Protein AF-R1I971-F1 (afdb_monomer)

Foldseek 3Di:
DVVVLLVVLLVVLCVVCVVDDPVRSNVVSVCVVCVVVVVCVVVVVPDPPPPPDDDDD

Mean predicted aligned error: 9.76 Å

Radius of gyration: 17.01 Å; Cα contacts (8 Å, |Δi|>4): 20; chains: 1; bounding box: 51×20×36 Å

Structure (mmCIF, N/CA/C/O backbone):
data_AF-R1I971-F1
#
_entry.id   AF-R1I971-F1
#
loop_
_atom_site.group_PDB
_atom_site.id
_atom_site.type_symbol
_atom_site.label_atom_id
_atom_site.label_alt_id
_atom_site.label_comp_id
_atom_site.label_asym_id
_atom_site.label_entity_id
_atom_site.label_seq_id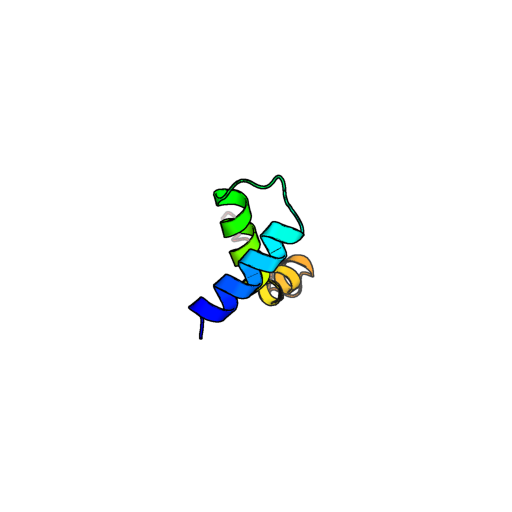
_atom_site.pdbx_PDB_ins_code
_atom_site.Cartn_x
_atom_site.Cartn_y
_atom_site.Cartn_z
_atom_site.occupancy
_atom_site.B_iso_or_equiv
_atom_site.auth_seq_id
_atom_site.auth_comp_id
_atom_site.auth_asym_id
_atom_site.auth_atom_id
_atom_site.pdbx_PDB_model_num
ATOM 1 N N . ALA A 1 1 ? -10.684 8.263 -8.173 1.00 75.94 1 ALA A N 1
ATOM 2 C CA . ALA A 1 1 ? -9.999 6.960 -8.314 1.00 75.94 1 ALA A CA 1
ATOM 3 C C . ALA A 1 1 ? -8.838 6.810 -7.324 1.00 75.94 1 ALA A C 1
ATOM 5 O O . ALA A 1 1 ? -8.930 5.964 -6.446 1.00 75.94 1 ALA A O 1
ATOM 6 N N . LEU A 1 2 ? -7.809 7.669 -7.379 1.00 84.56 2 LEU A N 1
ATOM 7 C CA . LEU A 1 2 ? -6.578 7.533 -6.576 1.00 84.56 2 LEU A CA 1
ATOM 8 C C . LEU A 1 2 ? -6.797 7.428 -5.053 1.00 84.56 2 LEU A C 1
ATOM 10 O O . LEU A 1 2 ? -6.203 6.574 -4.406 1.00 84.56 2 LEU A O 1
ATOM 14 N N . ARG A 1 3 ? -7.695 8.241 -4.479 1.00 91.56 3 ARG A N 1
ATOM 15 C CA . ARG A 1 3 ? -8.000 8.202 -3.036 1.00 91.56 3 ARG A CA 1
ATOM 16 C C . ARG A 1 3 ? -8.577 6.857 -2.575 1.00 91.56 3 ARG A C 1
ATOM 18 O O . ARG A 1 3 ? -8.276 6.430 -1.471 1.00 91.56 3 ARG A O 1
ATOM 25 N N . GLY A 1 4 ? -9.389 6.200 -3.406 1.00 95.06 4 GLY A N 1
ATOM 26 C CA . GLY A 1 4 ? -9.963 4.889 -3.080 1.00 95.06 4 GLY A CA 1
ATOM 27 C C . GLY A 1 4 ? -8.897 3.796 -3.078 1.00 95.06 4 GLY A C 1
ATOM 28 O O . GLY A 1 4 ? -8.763 3.079 -2.093 1.00 95.06 4 GLY A O 1
ATOM 29 N N . ALA A 1 5 ? -8.072 3.758 -4.130 1.00 93.19 5 ALA A N 1
ATOM 30 C CA . ALA A 1 5 ? -6.939 2.838 -4.223 1.00 93.19 5 ALA A CA 1
ATOM 31 C C . ALA A 1 5 ? -5.945 3.025 -3.065 1.00 93.19 5 ALA A C 1
ATOM 33 O O . ALA A 1 5 ? -5.448 2.049 -2.511 1.00 93.19 5 ALA A O 1
ATOM 34 N N . TRP A 1 6 ? -5.705 4.274 -2.652 1.00 94.44 6 TRP A N 1
ATOM 35 C CA . TRP A 1 6 ? -4.882 4.576 -1.483 1.00 94.44 6 TRP A CA 1
ATOM 36 C C . TRP A 1 6 ? -5.454 3.985 -0.193 1.00 94.44 6 TRP A C 1
ATOM 38 O O . TRP A 1 6 ? -4.725 3.339 0.551 1.00 94.44 6 TRP A O 1
ATOM 48 N N . VAL A 1 7 ? -6.746 4.192 0.080 1.00 97.31 7 VAL A N 1
ATOM 49 C CA . VAL A 1 7 ? -7.393 3.688 1.305 1.00 97.31 7 VAL A CA 1
ATOM 50 C C . VAL A 1 7 ? -7.324 2.164 1.374 1.00 97.31 7 VAL A C 1
ATOM 52 O O . VAL A 1 7 ? -6.982 1.611 2.416 1.00 97.31 7 VAL A O 1
ATOM 55 N N . GLU A 1 8 ? -7.603 1.490 0.262 1.00 96.88 8 GLU A N 1
ATOM 56 C CA . GLU A 1 8 ? -7.556 0.032 0.196 1.00 96.88 8 GLU A CA 1
ATOM 57 C C . GLU A 1 8 ? -6.131 -0.510 0.384 1.00 96.88 8 GLU A C 1
ATOM 59 O O . GLU A 1 8 ? -5.915 -1.437 1.166 1.00 96.88 8 GLU A O 1
ATOM 64 N N . ALA A 1 9 ? -5.141 0.095 -0.277 1.00 95.81 9 ALA A N 1
ATOM 65 C CA . ALA A 1 9 ? -3.741 -0.289 -0.131 1.00 95.81 9 ALA A CA 1
ATOM 66 C C . ALA A 1 9 ? -3.218 -0.032 1.294 1.00 95.81 9 ALA A C 1
ATOM 68 O O . ALA A 1 9 ? -2.586 -0.912 1.878 1.00 95.81 9 ALA A O 1
ATOM 69 N N . ALA A 1 10 ? -3.547 1.116 1.891 1.00 96.69 10 ALA A N 1
ATOM 70 C CA . ALA A 1 10 ? -3.158 1.447 3.260 1.00 96.69 10 ALA A CA 1
ATOM 71 C C . ALA A 1 10 ? -3.743 0.466 4.284 1.00 96.69 10 ALA A C 1
ATOM 73 O O . ALA A 1 10 ? -3.038 0.055 5.204 1.00 96.69 10 ALA A O 1
ATOM 74 N N . ALA A 1 11 ? -4.997 0.037 4.103 1.00 97.50 11 ALA A N 1
ATOM 75 C CA . ALA A 1 11 ? -5.616 -0.970 4.961 1.00 97.50 11 ALA A CA 1
ATOM 76 C C . ALA A 1 11 ? -4.891 -2.323 4.876 1.00 97.50 11 ALA A C 1
ATOM 78 O O . ALA A 1 11 ? -4.621 -2.948 5.901 1.00 97.50 11 ALA A O 1
ATOM 79 N N . ARG A 1 12 ? -4.517 -2.758 3.664 1.00 97.06 12 ARG A N 1
ATOM 80 C CA . ARG A 1 12 ? -3.745 -3.996 3.461 1.00 97.06 12 ARG A CA 1
ATOM 81 C C . ARG A 1 12 ? -2.357 -3.913 4.100 1.00 97.06 12 ARG A C 1
ATOM 83 O O . ARG A 1 12 ? -1.939 -4.861 4.755 1.00 97.06 12 ARG A O 1
ATOM 90 N N . VAL A 1 13 ? -1.662 -2.785 3.943 1.00 97.06 13 VAL A N 1
ATOM 91 C CA . VAL A 1 13 ? -0.333 -2.557 4.535 1.00 97.06 13 VAL A CA 1
ATOM 92 C C . VAL A 1 13 ? -0.398 -2.546 6.060 1.00 97.06 13 VAL A C 1
ATOM 94 O O . VAL A 1 13 ? 0.404 -3.220 6.699 1.00 97.06 13 VAL A O 1
ATOM 97 N N . ALA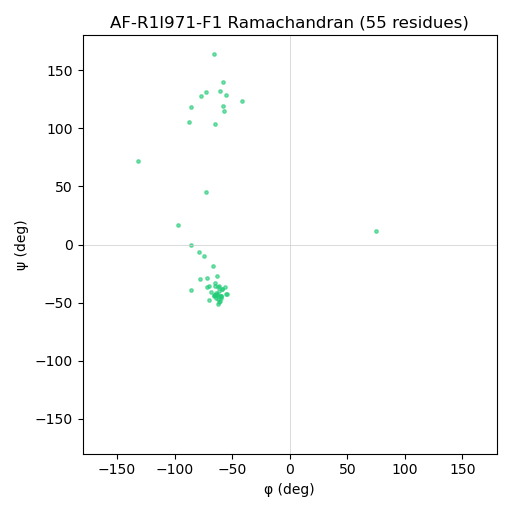 A 1 14 ? -1.366 -1.838 6.647 1.00 97.50 14 ALA A N 1
ATOM 98 C CA . ALA A 1 14 ? -1.544 -1.795 8.097 1.00 97.50 14 ALA A CA 1
ATOM 99 C C . ALA A 1 14 ? -1.860 -3.183 8.683 1.00 97.50 14 ALA A C 1
ATOM 101 O O . ALA A 1 14 ? -1.365 -3.525 9.751 1.00 97.50 14 ALA A O 1
ATOM 102 N N . ALA A 1 15 ? -2.637 -4.006 7.969 1.00 97.75 15 ALA A N 1
ATOM 103 C CA . ALA A 1 15 ? -2.912 -5.383 8.375 1.00 97.75 15 ALA A CA 1
ATOM 104 C C . ALA A 1 15 ? -1.683 -6.302 8.251 1.00 97.75 15 ALA A C 1
ATOM 106 O O . ALA A 1 15 ? -1.505 -7.202 9.068 1.00 97.75 15 ALA A O 1
ATOM 107 N N . ALA A 1 16 ? -0.838 -6.090 7.237 1.00 97.12 16 ALA A N 1
ATOM 108 C CA . ALA A 1 16 ? 0.363 -6.893 7.008 1.00 97.12 16 ALA A CA 1
ATOM 109 C C . ALA A 1 16 ? 1.526 -6.529 7.947 1.00 97.12 16 ALA A C 1
ATOM 111 O O . ALA A 1 16 ? 2.351 -7.388 8.253 1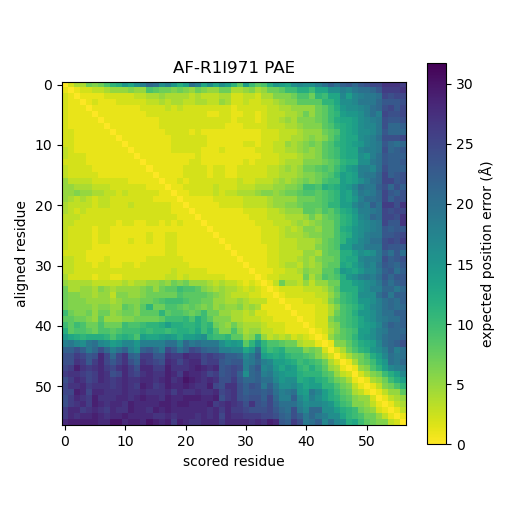.00 97.12 16 ALA A O 1
ATOM 112 N N . VAL A 1 17 ? 1.604 -5.270 8.394 1.00 95.81 17 VAL A N 1
ATOM 113 C CA . VAL A 1 17 ? 2.677 -4.765 9.263 1.00 95.81 17 VAL A CA 1
ATOM 114 C C . VAL A 1 17 ? 2.073 -3.990 10.445 1.00 95.81 17 VAL A C 1
ATOM 116 O O . VAL A 1 17 ? 2.163 -2.763 10.488 1.00 95.81 17 VAL A O 1
ATOM 119 N N . PRO A 1 18 ? 1.442 -4.681 11.412 1.00 93.12 18 PRO A N 1
ATOM 120 C CA . PRO A 1 18 ? 0.661 -4.037 12.474 1.00 93.12 18 PRO A CA 1
ATOM 121 C C . PRO A 1 18 ? 1.492 -3.139 13.403 1.00 93.12 18 PRO A C 1
ATOM 123 O O . PRO A 1 18 ? 0.974 -2.158 13.927 1.00 93.12 18 PRO A O 1
ATOM 126 N N . GLU A 1 19 ? 2.789 -3.420 13.550 1.00 96.62 19 GLU A N 1
ATOM 127 C CA . GLU A 1 19 ? 3.717 -2.624 14.369 1.00 96.62 19 GLU A CA 1
ATOM 128 C C . GLU A 1 19 ? 4.320 -1.423 13.613 1.00 96.62 19 GLU A C 1
ATOM 130 O O . GLU A 1 19 ? 5.138 -0.675 14.153 1.00 96.62 19 GLU A O 1
ATOM 135 N N . ALA A 1 20 ? 3.966 -1.228 12.337 1.00 95.44 20 ALA A N 1
ATOM 136 C CA . ALA A 1 20 ? 4.486 -0.119 11.551 1.00 95.44 20 ALA A CA 1
ATOM 137 C C . ALA A 1 20 ? 3.869 1.213 11.991 1.00 95.44 20 ALA A C 1
ATOM 139 O O . ALA A 1 20 ? 2.652 1.386 12.046 1.00 95.44 20 ALA A O 1
ATOM 140 N N . GLY A 1 21 ? 4.727 2.209 12.214 1.00 97.12 21 GLY A N 1
ATOM 141 C CA . GLY A 1 21 ? 4.278 3.577 12.441 1.00 97.12 21 GLY A CA 1
ATOM 142 C C . GLY A 1 21 ? 3.600 4.193 11.202 1.00 97.12 21 GLY A C 1
ATOM 143 O O . GLY A 1 21 ? 3.798 3.721 10.077 1.00 97.12 21 GLY A O 1
ATOM 144 N N . PRO A 1 22 ? 2.864 5.309 11.363 1.00 95.31 22 PRO A N 1
ATOM 145 C CA . PRO A 1 22 ? 2.107 5.937 10.274 1.00 95.31 22 PRO A CA 1
ATOM 146 C C . PRO A 1 22 ? 2.951 6.309 9.046 1.00 95.31 22 PRO A C 1
ATOM 148 O O . PRO A 1 22 ? 2.498 6.161 7.913 1.00 95.31 22 PRO A O 1
ATOM 151 N N . ALA A 1 23 ? 4.193 6.759 9.261 1.00 95.94 23 ALA A N 1
ATOM 152 C CA . ALA A 1 23 ? 5.119 7.095 8.180 1.00 95.94 23 ALA A CA 1
ATOM 153 C C . ALA A 1 23 ? 5.525 5.854 7.367 1.00 95.94 23 ALA A C 1
ATOM 155 O O . ALA A 1 23 ? 5.499 5.886 6.137 1.00 95.94 23 ALA A O 1
ATOM 156 N N . SER A 1 24 ? 5.827 4.747 8.048 1.00 96.94 24 SER A N 1
ATOM 157 C CA . SER A 1 24 ? 6.152 3.470 7.409 1.00 96.94 24 SER A CA 1
ATOM 158 C C . SER A 1 24 ? 4.955 2.918 6.636 1.00 96.94 24 SER A C 1
ATOM 160 O O . SER A 1 24 ? 5.116 2.489 5.497 1.00 96.94 24 SER A O 1
ATOM 162 N N . ILE A 1 25 ? 3.743 3.003 7.198 1.00 97.31 25 ILE A N 1
ATOM 163 C CA . ILE A 1 25 ? 2.510 2.608 6.500 1.00 97.31 25 ILE A CA 1
ATOM 164 C C . ILE A 1 25 ? 2.321 3.438 5.226 1.00 97.31 25 ILE A C 1
ATOM 166 O O . ILE A 1 25 ? 2.049 2.875 4.167 1.00 97.31 25 ILE A O 1
ATOM 170 N N . ALA A 1 26 ? 2.494 4.761 5.289 1.00 95.88 26 ALA A N 1
ATOM 171 C CA . ALA A 1 26 ? 2.356 5.629 4.120 1.00 95.88 26 ALA A CA 1
ATOM 172 C C . ALA A 1 26 ? 3.394 5.306 3.030 1.00 95.88 26 ALA A C 1
ATOM 174 O O . ALA A 1 26 ? 3.038 5.205 1.854 1.00 95.88 26 ALA A O 1
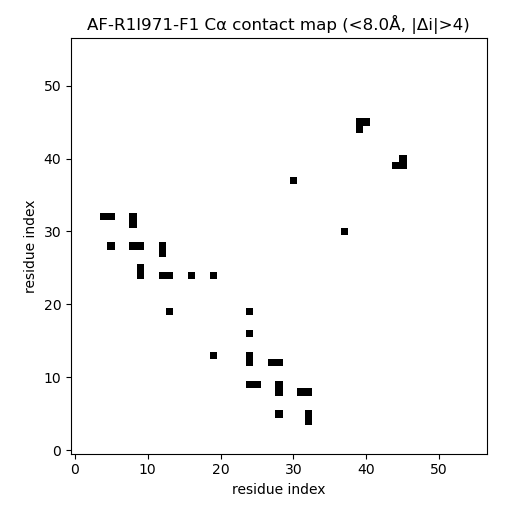ATOM 175 N N . TYR A 1 27 ? 4.654 5.091 3.419 1.00 94.00 27 TYR A N 1
ATOM 176 C CA . TYR A 1 27 ? 5.728 4.719 2.498 1.00 94.00 27 TYR A CA 1
ATOM 177 C C . TYR A 1 27 ? 5.451 3.375 1.812 1.00 94.00 27 TYR A C 1
ATOM 179 O O . TYR A 1 27 ? 5.438 3.291 0.586 1.00 94.00 27 TYR A O 1
ATOM 187 N N . LEU A 1 28 ? 5.127 2.340 2.589 1.00 94.69 28 LEU A N 1
ATOM 188 C CA . LEU A 1 28 ? 4.819 1.011 2.061 1.00 94.69 28 LEU A CA 1
ATOM 189 C C . LEU A 1 28 ? 3.550 1.007 1.197 1.00 94.69 28 LEU A C 1
ATOM 191 O O . LEU A 1 28 ? 3.488 0.295 0.196 1.00 94.69 28 LEU A O 1
ATOM 195 N N . THR A 1 29 ? 2.561 1.844 1.524 1.00 96.25 29 THR A N 1
ATOM 196 C CA . THR A 1 29 ? 1.375 2.055 0.679 1.00 96.25 29 THR A CA 1
ATOM 197 C C . THR A 1 29 ? 1.784 2.600 -0.685 1.00 96.25 29 THR A C 1
ATOM 199 O O . THR A 1 29 ? 1.385 2.040 -1.708 1.00 96.25 29 THR A O 1
ATOM 202 N N . ALA A 1 30 ? 2.630 3.635 -0.718 1.00 93.62 30 ALA A N 1
ATOM 203 C CA . ALA A 1 30 ? 3.154 4.194 -1.960 1.00 93.62 30 ALA A CA 1
ATOM 204 C C . ALA A 1 30 ? 3.941 3.152 -2.776 1.00 93.62 30 ALA A C 1
ATOM 206 O O . ALA A 1 30 ? 3.703 3.021 -3.978 1.00 93.62 30 ALA A O 1
ATOM 207 N N . CYS A 1 31 ? 4.800 2.357 -2.127 1.00 90.94 31 CYS A N 1
ATOM 208 C CA . CYS A 1 31 ? 5.516 1.253 -2.772 1.00 90.94 31 CYS A CA 1
ATOM 209 C C . CYS A 1 31 ? 4.556 0.212 -3.360 1.00 90.94 31 CYS A C 1
ATOM 211 O O . CYS A 1 31 ? 4.734 -0.203 -4.500 1.00 90.94 31 CYS A O 1
ATOM 213 N N . SER A 1 32 ? 3.504 -0.176 -2.630 1.00 92.12 32 SER A N 1
ATOM 214 C CA . SER A 1 32 ? 2.529 -1.168 -3.105 1.00 92.12 32 SER A CA 1
ATOM 215 C C . SER A 1 32 ? 1.734 -0.693 -4.324 1.00 92.12 32 SER A C 1
ATOM 217 O O . SER A 1 32 ? 1.446 -1.480 -5.223 1.00 92.12 32 SER A O 1
ATOM 219 N N . LEU A 1 33 ? 1.417 0.604 -4.395 1.00 92.44 33 LEU A N 1
ATOM 220 C CA . LEU A 1 33 ? 0.729 1.196 -5.542 1.00 92.44 33 LEU A CA 1
ATOM 221 C C . LEU A 1 33 ? 1.647 1.294 -6.768 1.00 92.44 33 L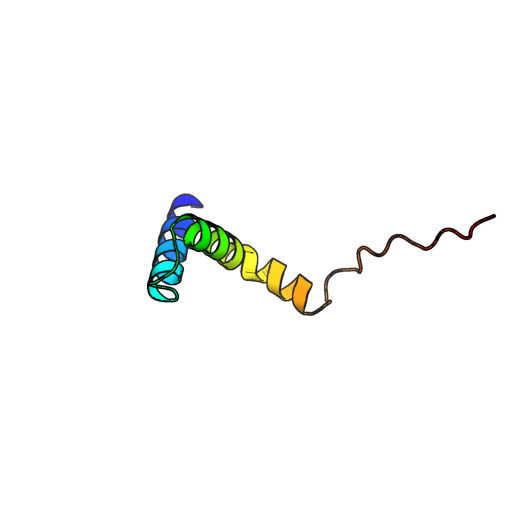EU A C 1
ATOM 223 O O . LEU A 1 33 ? 1.167 1.213 -7.895 1.00 92.44 33 LEU A O 1
ATOM 227 N N . ARG A 1 34 ? 2.960 1.425 -6.549 1.00 87.06 34 ARG A N 1
ATOM 228 C CA . ARG A 1 34 ? 4.000 1.407 -7.589 1.00 87.06 34 ARG A CA 1
ATOM 229 C C . ARG A 1 34 ? 4.662 0.043 -7.757 1.00 87.06 34 ARG A C 1
ATOM 231 O O . ARG A 1 34 ? 5.713 -0.046 -8.383 1.00 87.06 34 ARG A O 1
ATOM 238 N N . ARG A 1 35 ? 4.056 -1.030 -7.240 1.00 82.75 35 ARG A N 1
ATOM 239 C CA . ARG A 1 35 ? 4.693 -2.350 -7.191 1.00 82.75 35 ARG A CA 1
ATOM 240 C C . ARG A 1 35 ? 5.176 -2.820 -8.560 1.00 82.75 35 ARG A C 1
ATOM 242 O O . ARG A 1 35 ? 6.310 -3.236 -8.670 1.00 82.75 35 ARG A O 1
ATOM 249 N N . GLY A 1 36 ? 4.384 -2.639 -9.616 1.00 83.12 36 GLY A N 1
ATOM 250 C CA . GLY A 1 36 ? 4.806 -3.021 -10.968 1.00 83.12 36 GLY A CA 1
ATOM 251 C C . GLY A 1 36 ? 5.971 -2.201 -11.544 1.00 83.12 36 GLY A C 1
ATOM 252 O O . GLY A 1 36 ? 6.572 -2.622 -12.525 1.00 83.12 36 GLY A O 1
ATOM 253 N N . GLU A 1 37 ? 6.277 -1.020 -11.004 1.00 82.12 37 GLU A N 1
ATOM 254 C CA . GLU A 1 37 ? 7.493 -0.259 -11.335 1.00 82.12 37 GLU A CA 1
ATOM 255 C C . GLU A 1 37 ? 8.676 -0.712 -10.471 1.00 82.12 37 GLU A C 1
ATOM 257 O O . GLU A 1 37 ? 9.784 -0.836 -10.978 1.00 82.12 37 GLU A O 1
ATOM 262 N N . VAL A 1 38 ? 8.427 -0.987 -9.185 1.00 74.69 38 VAL A N 1
ATOM 263 C CA . VAL A 1 38 ? 9.427 -1.508 -8.240 1.00 74.69 38 VAL A CA 1
ATOM 264 C C . VAL A 1 38 ? 9.900 -2.903 -8.649 1.00 74.69 38 VAL A C 1
ATOM 266 O O . VAL A 1 38 ? 11.100 -3.144 -8.643 1.00 74.69 38 VAL A O 1
ATOM 269 N N . ASP A 1 39 ? 8.984 -3.786 -9.044 1.00 82.56 39 ASP A N 1
ATOM 270 C CA . ASP A 1 39 ? 9.289 -5.140 -9.510 1.00 82.56 39 ASP A CA 1
ATOM 271 C C . ASP A 1 39 ? 10.154 -5.063 -10.782 1.00 82.56 39 ASP A C 1
ATOM 273 O O . ASP A 1 39 ? 11.235 -5.631 -10.807 1.00 82.56 39 ASP A O 1
ATOM 277 N N . ARG A 1 40 ? 9.795 -4.226 -11.772 1.00 78.44 40 ARG A N 1
ATOM 278 C CA . ARG A 1 40 ? 10.631 -3.988 -12.972 1.00 78.44 40 ARG A CA 1
ATOM 279 C C . ARG A 1 40 ? 12.030 -3.454 -12.657 1.00 78.44 40 ARG A C 1
ATOM 281 O O . ARG A 1 40 ? 12.989 -3.817 -13.332 1.00 78.44 40 ARG A O 1
ATOM 288 N N . LEU A 1 41 ? 12.145 -2.571 -11.665 1.00 74.44 41 LEU A N 1
ATOM 289 C CA . LEU A 1 41 ? 13.439 -2.063 -11.209 1.00 74.44 41 LEU A CA 1
ATOM 290 C C . LEU A 1 41 ? 14.264 -3.165 -10.526 1.00 74.44 41 LEU A C 1
ATOM 292 O O . LEU A 1 41 ? 15.471 -3.236 -10.733 1.00 74.44 41 LEU A O 1
ATOM 296 N N . ALA A 1 42 ? 13.623 -4.011 -9.718 1.00 76.81 42 ALA A N 1
ATOM 297 C CA . ALA A 1 42 ? 14.272 -5.111 -9.009 1.00 76.81 42 ALA A CA 1
ATOM 298 C C . ALA A 1 42 ? 14.682 -6.260 -9.944 1.00 76.81 42 ALA A C 1
ATOM 300 O O . ALA A 1 42 ? 15.745 -6.846 -9.748 1.00 76.81 42 ALA A O 1
ATOM 301 N N . ASP A 1 43 ? 13.872 -6.543 -10.964 1.00 79.69 43 ASP A N 1
ATOM 302 C CA . ASP A 1 43 ? 14.101 -7.598 -11.955 1.00 79.69 43 ASP A CA 1
ATOM 303 C C . ASP A 1 43 ? 15.203 -7.227 -12.967 1.00 79.69 43 ASP A C 1
ATOM 305 O O . ASP A 1 43 ? 15.679 -8.084 -13.707 1.00 79.69 43 ASP A O 1
ATOM 309 N N . GLY A 1 44 ? 15.662 -5.968 -12.979 1.00 67.06 44 GLY A N 1
ATOM 310 C CA . GLY A 1 44 ? 16.705 -5.500 -13.899 1.00 67.06 44 GLY A CA 1
ATOM 311 C C . GLY A 1 44 ? 16.220 -5.288 -15.337 1.00 67.06 44 GLY A C 1
ATOM 312 O O . GLY A 1 44 ? 17.036 -5.066 -16.225 1.00 67.06 44 GLY A O 1
ATOM 313 N N . ASP A 1 45 ? 14.902 -5.312 -15.557 1.00 62.28 45 ASP A N 1
ATOM 314 C CA . ASP A 1 45 ? 14.254 -5.035 -16.848 1.00 62.28 45 ASP A CA 1
ATOM 315 C C . ASP A 1 45 ? 14.154 -3.527 -17.152 1.00 62.28 45 ASP A C 1
ATOM 317 O O . ASP A 1 45 ? 13.704 -3.116 -18.224 1.00 62.28 45 ASP A O 1
ATOM 321 N N . GLY A 1 46 ? 14.530 -2.675 -16.194 1.00 59.41 46 GLY A N 1
ATOM 322 C CA . GLY A 1 46 ? 14.762 -1.258 -16.441 1.00 59.41 46 GLY A CA 1
ATOM 323 C C . GLY A 1 46 ? 16.112 -1.063 -17.120 1.00 59.41 46 GLY A C 1
ATOM 324 O O . GLY A 1 46 ? 17.119 -1.542 -16.603 1.00 59.41 46 GLY A O 1
ATOM 325 N N . GLU A 1 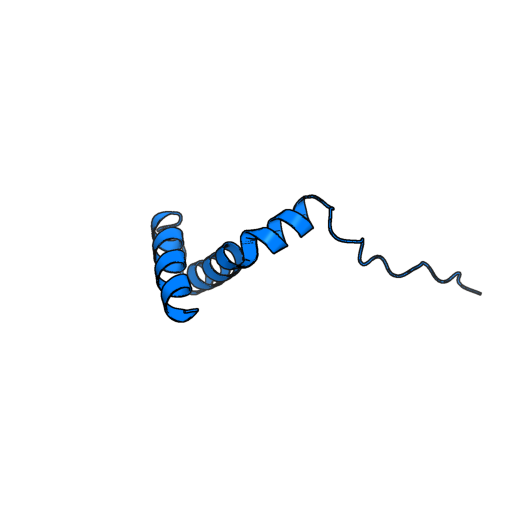47 ? 16.132 -0.345 -18.250 1.00 59.25 47 GLU A N 1
ATOM 326 C CA . GLU A 1 47 ? 17.364 0.138 -18.885 1.00 59.25 47 GLU A CA 1
ATOM 327 C C . GLU A 1 47 ? 18.313 0.646 -17.782 1.00 59.25 47 GLU A C 1
ATOM 329 O O . GLU A 1 47 ? 17.887 1.480 -16.971 1.00 59.25 47 GLU A O 1
ATOM 334 N N . PRO A 1 48 ? 19.550 0.133 -17.672 1.00 57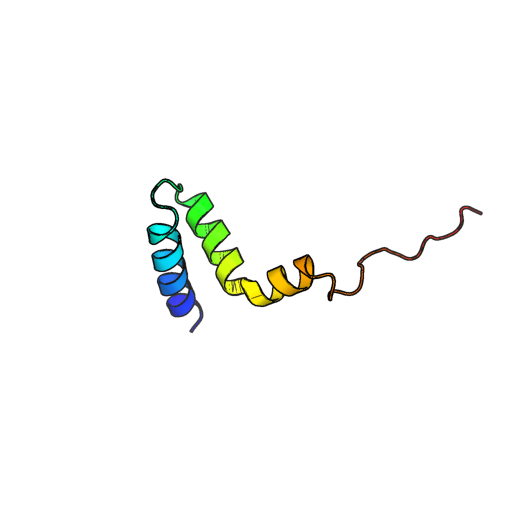.53 48 PRO A N 1
ATOM 335 C CA . PRO A 1 48 ? 20.465 0.615 -16.657 1.00 57.53 48 PRO A CA 1
ATOM 336 C C . PRO A 1 48 ? 20.655 2.119 -16.857 1.00 57.53 48 PRO A C 1
ATOM 338 O O . PRO A 1 48 ? 21.161 2.550 -17.891 1.00 57.53 48 PRO A O 1
ATOM 341 N N . ASP A 1 49 ? 20.293 2.914 -15.845 1.00 62.03 49 ASP A N 1
ATOM 342 C CA . ASP A 1 49 ? 20.632 4.341 -15.737 1.00 62.03 49 ASP A CA 1
ATOM 343 C C . ASP A 1 49 ? 22.128 4.489 -15.397 1.00 62.03 49 ASP A C 1
ATOM 345 O O . ASP A 1 49 ? 22.540 5.182 -14.469 1.00 62.03 49 ASP A O 1
ATOM 349 N N . VAL A 1 50 ? 22.962 3.716 -16.096 1.00 66.06 50 VAL A N 1
ATOM 350 C CA . VAL A 1 50 ? 24.408 3.851 -16.087 1.00 66.06 50 VAL A CA 1
ATOM 351 C C . VAL A 1 50 ? 24.700 4.865 -17.185 1.00 66.06 50 VAL A C 1
ATOM 353 O O . VAL A 1 50 ? 24.566 4.531 -18.367 1.00 66.06 50 VAL A O 1
ATOM 356 N N . PRO A 1 51 ? 25.053 6.116 -16.839 1.00 62.41 51 PRO A N 1
ATOM 357 C CA . PRO A 1 51 ? 25.480 7.066 -17.848 1.00 62.41 51 PRO A CA 1
ATOM 358 C C . PRO A 1 51 ? 26.689 6.471 -18.583 1.00 62.41 51 PRO A C 1
ATOM 360 O O . PRO A 1 51 ? 27.539 5.849 -17.939 1.00 62.41 51 PRO A O 1
ATOM 363 N N . PRO A 1 52 ? 26.783 6.626 -19.916 1.00 66.19 52 PRO A N 1
ATOM 364 C CA . PRO A 1 52 ? 27.919 6.107 -20.661 1.00 66.19 52 PRO A CA 1
ATOM 365 C C . PRO A 1 52 ? 29.213 6.666 -20.063 1.00 66.19 52 PRO A C 1
ATOM 367 O O . PRO A 1 52 ? 29.333 7.878 -19.867 1.00 66.19 52 PRO A O 1
ATOM 370 N N . GLU A 1 53 ? 30.171 5.785 -19.759 1.00 68.19 53 GLU A N 1
ATOM 371 C CA . GLU A 1 53 ? 31.500 6.199 -19.314 1.00 68.19 53 GLU A CA 1
ATOM 372 C C . GLU A 1 53 ? 32.113 7.112 -20.381 1.00 68.19 53 GLU A C 1
ATOM 374 O O . GLU A 1 53 ? 32.365 6.702 -21.517 1.00 68.19 53 GLU A O 1
ATOM 379 N N . VAL A 1 54 ? 32.329 8.378 -20.024 1.00 75.12 54 VAL A N 1
ATOM 380 C CA . VAL A 1 54 ? 33.067 9.317 -20.866 1.00 75.12 54 VAL A CA 1
ATOM 381 C C . VAL A 1 54 ? 34.549 9.117 -20.545 1.00 75.12 54 VAL A C 1
ATOM 383 O O . VAL A 1 54 ? 34.930 9.310 -19.387 1.00 75.12 54 VAL A O 1
ATOM 386 N N . PRO A 1 55 ? 35.400 8.716 -21.507 1.00 66.69 55 PRO A N 1
ATOM 387 C CA . PRO A 1 55 ? 36.818 8.525 -21.237 1.00 66.69 55 PRO A CA 1
ATOM 388 C C . PRO A 1 55 ? 37.438 9.843 -20.763 1.00 66.69 55 PRO A C 1
ATOM 390 O O . PRO A 1 55 ? 37.216 10.895 -21.368 1.00 66.69 55 PRO A O 1
ATOM 393 N N . ALA A 1 56 ? 38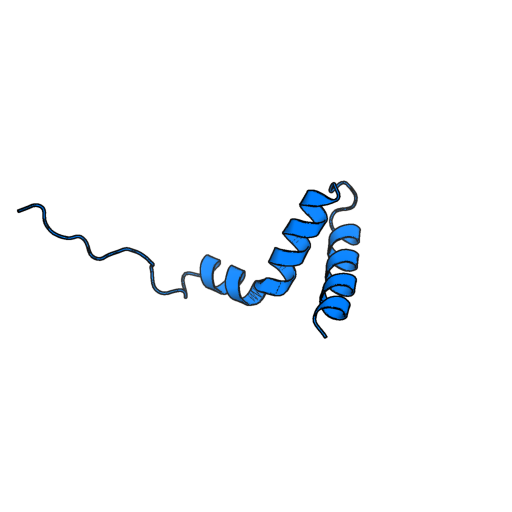.208 9.776 -19.675 1.00 73.69 56 ALA A N 1
ATOM 394 C CA . ALA A 1 56 ? 39.018 10.893 -19.213 1.00 73.69 56 ALA A CA 1
ATOM 395 C C . ALA A 1 56 ? 40.089 11.171 -20.275 1.00 73.69 56 ALA A C 1
ATOM 397 O O . ALA A 1 56 ? 41.022 10.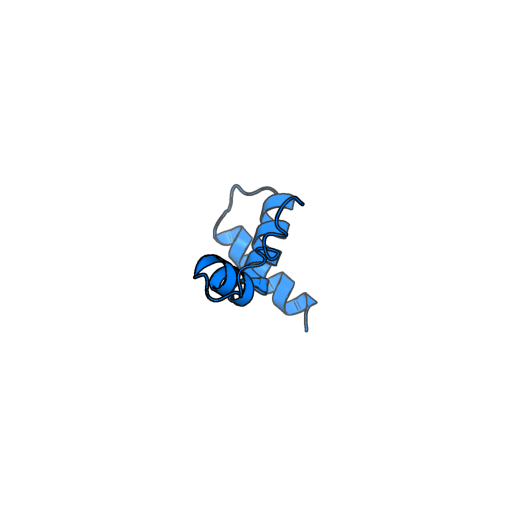383 -20.441 1.00 73.69 56 ALA A O 1
ATOM 398 N N . GLY A 1 57 ? 39.873 12.232 -21.052 1.00 65.25 57 GLY A N 1
ATOM 399 C CA . GLY A 1 57 ? 40.872 12.785 -21.965 1.00 65.25 57 GLY A CA 1
ATOM 400 C C . GLY A 1 57 ? 42.049 13.406 -21.228 1.00 65.25 57 GLY A C 1
ATOM 401 O O . GLY A 1 57 ? 41.883 13.777 -20.043 1.00 65.25 57 GLY A O 1
#

pLDDT: mean 84.77, std 13.14, range [57.53, 97.75]

Sequence (57 aa):
ALRGAWVEAAARVAAAVPEAGPASIAYLTACSLRRGEVDRLADGDGEPDVPPEVPAG

Secondary structure (DSSP, 8-state):
-HHHHHHHHHHHHHHH-TT--HHHHHHHHHHHHTHHHHHHHHTT-S-----------

Solvent-accessible surface area (backbone atoms only — not comparable to full-atom values): 3528 Å² total; per-residue (Å²): 113,69,70,58,57,48,54,57,41,37,52,52,40,40,70,75,40,73,88,53,51,73,67,56,34,52,51,52,24,54,49,62,76,40,34,78,58,52,49,36,56,72,71,59,75,45,79,75,90,65,75,79,86,73,80,88,124

Organism: NCBI:txid1292037

InterPro domains:
  IPR046178 Protein of unknown function DUF6187 [PF19685] (1-46)